Protein AF-A0A2N7R2G0-F1 (afdb_monomer)

Foldseek 3Di:
DPPPVVVVVLPDLVVLVVVLVVLLVVCLVPVQPSLVVLLVSLVCCCPVVVNLVVSLVSLVSNLVRNPDLPDDPVSQLSNLVSCVVVVVLVVSLVSLVVSLVVCSDPDPVVNVVSVVVSVVSVVVVVVVVVVVVD

Sequence (134 aa):
MAASEVYAGVADPARARRMLDFIAASFAADPARRWPAMAQAVLVAKHQLHDLPLALRYARQLRLLATAPQVPHWVREMEAFILEDMDQLDSARLVIGGLIASGQISDPHELAFLARKLDALADEIAVKKATLAH

Structure (mmCIF, N/CA/C/O backbone):
data_AF-A0A2N7R2G0-F1
#
_entry.id   AF-A0A2N7R2G0-F1
#
loop_
_atom_site.group_PDB
_atom_site.id
_atom_site.type_symbol
_atom_site.label_atom_id
_atom_site.label_alt_id
_atom_site.label_comp_id
_atom_site.label_asym_id
_atom_site.label_entity_id
_atom_site.label_seq_id
_atom_site.pdbx_PDB_ins_code
_atom_site.Cartn_x
_atom_site.Cartn_y
_atom_site.Cartn_z
_atom_site.occupancy
_atom_site.B_iso_or_equiv
_atom_site.auth_seq_id
_atom_site.auth_comp_id
_atom_site.auth_asym_id
_atom_site.auth_atom_id
_atom_site.pdbx_PDB_model_num
ATOM 1 N N . MET A 1 1 ? 42.944 15.215 -7.249 1.00 48.34 1 MET A N 1
ATOM 2 C CA . MET A 1 1 ? 41.610 15.624 -6.759 1.00 48.34 1 MET A CA 1
ATOM 3 C C . MET A 1 1 ? 40.637 15.505 -7.923 1.00 48.34 1 MET A C 1
ATOM 5 O O . MET A 1 1 ? 40.868 16.213 -8.886 1.00 48.34 1 MET A O 1
ATOM 9 N N . ALA A 1 2 ? 39.668 14.577 -7.881 1.00 45.84 2 ALA A N 1
ATOM 10 C CA . ALA A 1 2 ? 38.438 14.547 -8.708 1.00 45.84 2 ALA A CA 1
ATOM 11 C C . ALA A 1 2 ? 37.672 13.221 -8.480 1.00 45.84 2 ALA A C 1
ATOM 13 O O . ALA A 1 2 ? 37.460 12.439 -9.397 1.00 45.84 2 ALA A O 1
ATOM 14 N N . ALA A 1 3 ? 37.302 12.922 -7.230 1.00 41.97 3 ALA A N 1
ATOM 15 C CA . ALA A 1 3 ? 36.461 11.764 -6.891 1.00 41.97 3 ALA A CA 1
ATOM 16 C C . ALA A 1 3 ? 35.151 12.201 -6.212 1.00 41.97 3 ALA A C 1
ATOM 18 O O . ALA A 1 3 ? 34.606 11.475 -5.389 1.00 41.97 3 ALA A O 1
ATOM 19 N N . SER A 1 4 ? 34.667 13.410 -6.525 1.00 43.53 4 SER A N 1
ATOM 20 C CA . SER A 1 4 ? 33.431 13.952 -5.943 1.00 43.53 4 SER A CA 1
ATOM 21 C C . SER A 1 4 ? 32.276 14.088 -6.942 1.00 43.53 4 SER A C 1
ATOM 23 O O . SER A 1 4 ? 31.164 14.393 -6.527 1.00 43.53 4 SER A O 1
ATOM 25 N N . GLU A 1 5 ? 32.487 13.832 -8.237 1.00 49.31 5 GLU A N 1
ATOM 26 C CA . GLU A 1 5 ? 31.447 14.054 -9.259 1.00 49.31 5 GLU A CA 1
ATOM 27 C C . GLU A 1 5 ? 30.517 12.848 -9.475 1.00 49.31 5 GLU A C 1
ATOM 29 O O . GLU A 1 5 ? 29.416 13.005 -9.995 1.00 49.31 5 GLU A O 1
ATOM 34 N N . VAL A 1 6 ? 30.872 11.651 -8.991 1.00 49.62 6 VAL A N 1
ATOM 35 C CA . VAL A 1 6 ? 30.005 10.461 -9.131 1.00 49.62 6 VAL A CA 1
ATOM 36 C C . VAL A 1 6 ? 28.826 10.471 -8.141 1.00 49.62 6 VAL A C 1
ATOM 38 O O . VAL A 1 6 ? 27.819 9.811 -8.379 1.00 49.62 6 VAL A O 1
ATOM 41 N N . TYR A 1 7 ? 28.878 11.291 -7.085 1.00 41.19 7 TYR A N 1
ATOM 42 C CA . TYR A 1 7 ? 27.756 11.466 -6.149 1.00 41.19 7 TYR A CA 1
ATOM 43 C C . TYR A 1 7 ? 26.740 12.542 -6.573 1.00 41.19 7 TYR A C 1
ATOM 45 O O . TYR A 1 7 ? 25.663 12.620 -5.987 1.00 41.19 7 TYR A O 1
ATOM 53 N N . ALA A 1 8 ? 27.014 13.317 -7.629 1.00 40.19 8 ALA A N 1
ATOM 54 C CA . ALA A 1 8 ? 26.063 14.301 -8.159 1.00 40.19 8 ALA A CA 1
ATOM 55 C C . ALA A 1 8 ? 24.983 13.678 -9.070 1.00 40.19 8 ALA A C 1
ATOM 57 O O . ALA A 1 8 ? 23.970 14.309 -9.358 1.00 40.19 8 ALA A O 1
ATOM 58 N N . GLY A 1 9 ? 25.146 12.416 -9.490 1.00 46.84 9 GLY A N 1
ATOM 59 C CA . GLY A 1 9 ? 24.154 11.688 -10.296 1.00 46.84 9 GLY A CA 1
ATOM 60 C C . GLY A 1 9 ? 22.920 11.192 -9.524 1.00 46.84 9 GLY A C 1
ATOM 61 O O . GLY A 1 9 ? 22.070 10.527 -10.116 1.00 46.84 9 GLY A O 1
ATOM 62 N N . VAL A 1 10 ? 22.834 11.485 -8.218 1.00 53.09 10 VAL A N 1
ATOM 63 C CA . VAL A 1 10 ? 21.849 10.948 -7.255 1.00 53.09 10 VAL A CA 1
ATOM 64 C C . VAL A 1 10 ? 20.539 11.759 -7.184 1.00 53.09 10 VAL A C 1
ATOM 66 O O . VAL A 1 10 ? 19.623 11.364 -6.475 1.00 53.09 10 VAL A O 1
ATOM 69 N N . ALA A 1 11 ? 20.366 12.836 -7.954 1.00 55.56 11 ALA A N 1
ATOM 70 C CA . ALA A 1 11 ? 19.203 13.723 -7.795 1.00 55.56 11 ALA A CA 1
ATOM 71 C C . ALA A 1 11 ? 18.411 14.014 -9.083 1.00 55.56 11 ALA A C 1
ATOM 73 O O . ALA A 1 11 ? 17.857 15.099 -9.216 1.00 55.56 11 ALA A O 1
ATOM 74 N N . ASP A 1 12 ? 18.331 13.077 -10.038 1.00 69.44 12 ASP A N 1
ATOM 75 C CA . ASP A 1 12 ? 17.341 13.201 -11.120 1.00 69.44 12 ASP A CA 1
ATOM 76 C C . ASP A 1 12 ? 16.083 12.367 -10.800 1.00 69.44 12 ASP A C 1
ATOM 78 O O . ASP A 1 12 ? 16.063 11.151 -11.059 1.00 69.44 12 ASP A O 1
ATOM 82 N N . PRO A 1 13 ? 15.013 12.987 -10.259 1.00 72.25 13 PRO A N 1
ATOM 83 C CA . PRO A 1 13 ? 13.765 12.292 -9.962 1.00 72.25 13 PRO A CA 1
ATOM 84 C C . PRO A 1 13 ? 13.146 11.645 -11.210 1.00 72.25 13 PRO A C 1
ATOM 86 O O . PRO A 1 13 ? 12.481 10.613 -11.097 1.00 72.25 13 PRO A O 1
ATOM 89 N N . ALA A 1 14 ? 13.413 12.160 -12.418 1.00 79.44 14 ALA A N 1
ATOM 90 C CA . ALA A 1 14 ? 12.909 11.569 -13.657 1.00 79.44 14 ALA A CA 1
ATOM 91 C C . ALA A 1 14 ? 13.635 10.265 -14.029 1.00 79.44 14 ALA A C 1
ATOM 93 O O . ALA A 1 14 ? 13.031 9.345 -14.595 1.00 79.44 14 ALA A O 1
ATOM 94 N N . ARG A 1 15 ? 14.933 10.144 -13.723 1.00 80.62 15 ARG A N 1
ATOM 95 C CA . ARG A 1 15 ? 15.682 8.889 -13.915 1.00 80.62 15 ARG A CA 1
ATOM 96 C C . ARG A 1 15 ? 15.266 7.844 -12.884 1.00 80.62 15 ARG A C 1
ATOM 98 O O . ARG A 1 15 ? 15.040 6.693 -13.258 1.00 80.62 15 ARG A O 1
ATOM 105 N N . ALA A 1 16 ? 15.117 8.246 -11.623 1.00 80.69 16 ALA A N 1
ATOM 106 C CA . ALA A 1 16 ? 14.618 7.368 -10.571 1.00 80.69 16 ALA A CA 1
ATOM 107 C C . ALA A 1 16 ? 13.210 6.850 -10.907 1.00 80.69 16 ALA A C 1
ATOM 109 O O . ALA A 1 16 ? 12.984 5.643 -10.872 1.00 80.69 16 ALA A O 1
ATOM 110 N N . ARG A 1 17 ? 12.302 7.719 -11.372 1.00 83.62 17 ARG A N 1
ATOM 111 C CA . ARG A 1 17 ? 10.960 7.317 -11.822 1.00 83.62 17 ARG A CA 1
ATOM 112 C C . ARG A 1 17 ? 10.991 6.273 -12.939 1.00 83.62 17 ARG A C 1
ATOM 114 O O . ARG A 1 17 ? 10.324 5.253 -12.810 1.00 83.62 17 ARG A O 1
ATOM 121 N N . ARG A 1 18 ? 11.823 6.465 -13.971 1.00 85.62 18 ARG A N 1
ATOM 122 C CA . ARG A 1 18 ? 12.002 5.477 -15.054 1.00 85.62 18 ARG A CA 1
ATOM 123 C C . ARG A 1 18 ? 12.494 4.121 -14.546 1.00 85.62 18 ARG A C 1
ATOM 125 O O . ARG A 1 18 ? 12.037 3.090 -15.031 1.00 85.62 18 ARG A O 1
ATOM 132 N N . MET A 1 19 ? 13.403 4.114 -13.571 1.00 85.75 19 MET A N 1
ATOM 133 C CA . MET A 1 19 ? 13.865 2.872 -12.945 1.00 85.75 19 MET A CA 1
ATOM 134 C C . MET A 1 19 ? 12.731 2.181 -12.175 1.00 85.75 19 MET A C 1
ATOM 136 O O . MET A 1 19 ? 12.552 0.971 -12.302 1.00 85.75 19 MET A O 1
ATOM 140 N N . LEU A 1 20 ? 11.927 2.940 -11.424 1.00 86.44 20 LEU A N 1
ATOM 141 C CA . LEU A 1 20 ? 10.766 2.392 -10.717 1.00 86.44 20 LEU A CA 1
ATOM 142 C C . LEU A 1 20 ? 9.706 1.846 -11.683 1.00 86.44 20 LEU A C 1
ATOM 144 O O . LEU A 1 20 ? 9.176 0.766 -11.438 1.00 86.44 20 LEU A O 1
ATOM 148 N N . ASP A 1 21 ? 9.436 2.538 -12.793 1.00 86.25 21 ASP A N 1
ATOM 149 C CA . ASP A 1 21 ? 8.503 2.062 -13.822 1.00 86.25 21 ASP A CA 1
ATOM 150 C C . ASP A 1 21 ? 8.989 0.732 -14.434 1.00 86.25 21 ASP A C 1
ATOM 152 O O . ASP A 1 21 ? 8.191 -0.178 -14.666 1.00 86.25 21 ASP A O 1
ATOM 156 N N . PHE A 1 22 ? 10.304 0.568 -14.631 1.00 87.25 22 PHE A N 1
ATOM 157 C CA . PHE A 1 22 ? 10.885 -0.699 -15.087 1.00 87.25 22 PHE A CA 1
ATOM 158 C C . PHE A 1 22 ? 10.704 -1.830 -14.063 1.00 87.25 22 PHE A C 1
ATOM 160 O O . PHE A 1 22 ? 10.372 -2.959 -14.440 1.00 87.25 22 PHE A O 1
ATOM 167 N N . ILE A 1 23 ? 10.881 -1.536 -12.769 1.00 87.06 23 ILE A N 1
ATOM 168 C CA . ILE A 1 23 ? 10.621 -2.492 -11.682 1.00 87.06 23 ILE A CA 1
ATOM 169 C C . ILE A 1 23 ? 9.137 -2.876 -11.663 1.00 87.06 23 ILE A C 1
ATOM 171 O O . ILE A 1 23 ? 8.824 -4.063 -11.587 1.00 87.06 23 ILE A O 1
ATOM 175 N N . ALA A 1 24 ? 8.229 -1.908 -11.803 1.00 85.81 24 ALA A N 1
ATOM 176 C CA . ALA A 1 24 ? 6.788 -2.147 -11.828 1.00 85.81 24 ALA A CA 1
ATOM 177 C C . ALA A 1 24 ? 6.355 -3.003 -13.032 1.00 85.81 24 ALA A C 1
ATOM 179 O O . ALA A 1 24 ? 5.579 -3.948 -12.878 1.00 85.81 24 ALA A O 1
ATOM 180 N N . ALA A 1 25 ? 6.904 -2.740 -14.222 1.00 86.81 25 ALA A N 1
ATOM 181 C CA . ALA A 1 25 ? 6.669 -3.567 -15.407 1.00 86.81 25 ALA A CA 1
ATOM 182 C C . ALA A 1 25 ? 7.217 -4.993 -15.222 1.00 86.81 25 ALA A C 1
ATOM 184 O O . ALA A 1 25 ? 6.551 -5.978 -15.536 1.00 86.81 25 ALA A O 1
ATOM 185 N N . SER A 1 26 ? 8.415 -5.110 -14.647 1.00 85.81 26 SER A N 1
ATOM 186 C CA . SER A 1 26 ? 9.041 -6.393 -14.327 1.00 85.81 26 SER A CA 1
ATOM 187 C C . SER A 1 26 ? 8.262 -7.181 -13.273 1.00 85.81 26 SER A C 1
ATOM 189 O O . SER A 1 26 ? 8.230 -8.410 -13.334 1.00 85.81 26 SER A O 1
ATOM 191 N N . PHE A 1 27 ? 7.640 -6.501 -12.312 1.00 85.88 27 PHE A N 1
ATOM 192 C CA . PHE A 1 27 ? 6.789 -7.108 -11.292 1.00 85.88 27 PHE A CA 1
ATOM 193 C C . PHE A 1 27 ? 5.550 -7.759 -11.906 1.00 85.88 27 PHE A C 1
ATOM 195 O O . PHE A 1 27 ? 5.225 -8.882 -11.535 1.00 85.88 27 PHE A O 1
ATOM 202 N N . ALA A 1 28 ? 4.917 -7.123 -12.895 1.00 82.06 28 ALA A N 1
ATOM 203 C CA . ALA A 1 28 ? 3.744 -7.685 -13.566 1.00 82.06 28 ALA A CA 1
ATOM 204 C C . ALA A 1 28 ? 4.017 -9.047 -14.237 1.00 82.06 28 ALA A C 1
ATOM 206 O O . ALA A 1 28 ? 3.100 -9.854 -14.366 1.00 82.06 28 ALA A O 1
ATOM 207 N N . ALA A 1 29 ? 5.267 -9.324 -14.625 1.00 85.94 29 ALA A N 1
ATOM 208 C CA . ALA A 1 29 ? 5.660 -10.604 -15.212 1.00 85.94 29 ALA A CA 1
ATOM 209 C C . ALA A 1 29 ? 5.771 -11.751 -14.186 1.00 85.94 29 ALA A C 1
ATOM 211 O O . ALA A 1 29 ? 5.536 -12.902 -14.540 1.00 85.94 29 ALA A O 1
ATOM 212 N N . ASP A 1 30 ? 6.131 -11.459 -12.930 1.00 84.06 30 ASP A N 1
ATOM 213 C CA . ASP A 1 30 ? 6.173 -12.451 -11.841 1.00 84.06 30 ASP A CA 1
ATOM 214 C C . ASP A 1 30 ? 5.844 -11.789 -10.488 1.00 84.06 30 ASP A C 1
ATOM 216 O O . ASP A 1 30 ? 6.745 -11.486 -9.689 1.00 84.06 30 ASP A O 1
ATOM 220 N N . PRO A 1 31 ? 4.548 -11.545 -10.212 1.00 81.62 31 PRO A N 1
ATOM 221 C CA . PRO A 1 31 ? 4.127 -10.826 -9.013 1.00 81.62 31 PRO A CA 1
ATOM 222 C C . PRO A 1 31 ? 4.451 -11.579 -7.719 1.00 81.62 31 PRO A C 1
ATOM 224 O O . PRO A 1 31 ? 4.732 -10.978 -6.683 1.00 81.62 31 PRO A O 1
ATOM 227 N N . ALA A 1 32 ? 4.451 -12.910 -7.783 1.00 79.50 32 ALA A N 1
ATOM 228 C CA . ALA A 1 32 ? 4.630 -13.796 -6.641 1.00 79.50 32 ALA A CA 1
ATOM 229 C C . ALA A 1 32 ? 6.070 -13.802 -6.103 1.00 79.50 32 ALA A C 1
ATOM 231 O O . ALA A 1 32 ? 6.264 -14.017 -4.903 1.00 79.50 32 ALA A O 1
ATOM 232 N N . ARG A 1 33 ? 7.074 -13.573 -6.962 1.00 84.81 33 ARG A N 1
ATOM 233 C CA . ARG A 1 33 ? 8.493 -13.494 -6.561 1.00 84.81 33 ARG A CA 1
ATOM 234 C C . ARG A 1 33 ? 9.021 -12.067 -6.461 1.00 84.81 33 ARG A C 1
ATOM 236 O O . ARG A 1 33 ? 9.940 -11.816 -5.687 1.00 84.81 33 ARG A O 1
ATOM 243 N N . ARG A 1 34 ? 8.468 -11.130 -7.236 1.00 87.19 34 ARG A N 1
ATOM 244 C CA . ARG A 1 34 ? 8.991 -9.753 -7.349 1.00 87.19 34 ARG A CA 1
ATOM 245 C C . ARG A 1 34 ? 8.266 -8.736 -6.466 1.00 87.19 34 ARG A C 1
ATOM 247 O O . ARG A 1 34 ? 8.591 -7.551 -6.526 1.00 87.19 34 ARG A O 1
ATOM 254 N N . TRP A 1 35 ? 7.335 -9.176 -5.616 1.00 87.88 35 TRP A N 1
ATOM 255 C CA . TRP A 1 35 ? 6.652 -8.302 -4.657 1.00 87.88 35 TRP A CA 1
ATOM 256 C C . TRP A 1 35 ? 7.599 -7.485 -3.754 1.00 87.88 35 TRP A C 1
ATOM 258 O O . TRP A 1 35 ? 7.279 -6.315 -3.539 1.00 87.88 35 TRP A O 1
ATOM 268 N N . PRO A 1 36 ? 8.777 -7.973 -3.285 1.00 89.50 36 PRO A N 1
ATOM 269 C CA . PRO A 1 36 ? 9.647 -7.155 -2.434 1.00 89.50 36 PRO A CA 1
ATOM 270 C C . PRO A 1 36 ? 10.234 -5.962 -3.193 1.00 89.50 36 PRO A C 1
ATOM 272 O O . PRO A 1 36 ? 10.337 -4.865 -2.652 1.00 89.50 36 PRO A O 1
ATOM 275 N N . ALA A 1 37 ? 10.576 -6.156 -4.472 1.00 89.31 37 ALA A N 1
ATOM 276 C CA . ALA A 1 37 ? 11.085 -5.087 -5.328 1.00 89.31 37 ALA A CA 1
ATOM 277 C C . ALA A 1 37 ? 10.015 -4.014 -5.577 1.00 89.31 37 ALA A C 1
ATOM 279 O O . ALA A 1 37 ? 10.318 -2.823 -5.578 1.00 89.31 37 ALA A O 1
ATOM 280 N N . MET A 1 38 ? 8.757 -4.431 -5.730 1.00 90.31 38 MET A N 1
ATOM 281 C CA . MET A 1 38 ? 7.630 -3.515 -5.884 1.00 90.31 38 MET A CA 1
ATOM 282 C C . MET A 1 38 ? 7.303 -2.772 -4.578 1.00 90.31 38 MET A C 1
ATOM 284 O O . MET A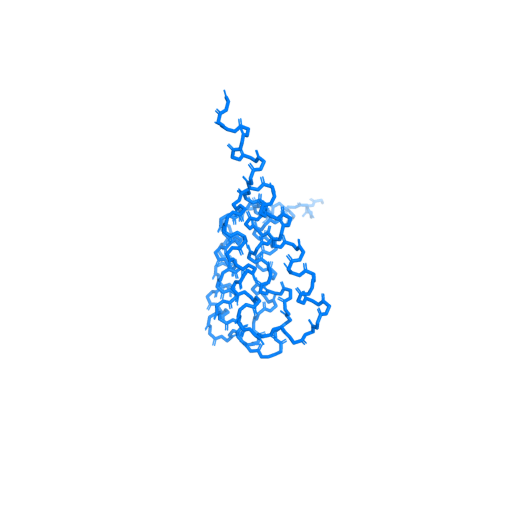 1 38 ? 7.088 -1.564 -4.609 1.00 90.31 38 MET A O 1
ATOM 288 N N . ALA A 1 39 ? 7.347 -3.442 -3.422 1.00 90.44 39 ALA A N 1
ATOM 289 C CA . ALA A 1 39 ? 7.206 -2.789 -2.116 1.00 90.44 39 ALA A CA 1
ATOM 290 C C . ALA A 1 39 ? 8.302 -1.731 -1.894 1.00 90.44 39 ALA A C 1
ATOM 292 O O . ALA A 1 39 ? 8.017 -0.604 -1.489 1.00 90.44 39 ALA A O 1
ATOM 293 N N . GLN A 1 40 ? 9.549 -2.052 -2.254 1.00 87.69 40 GLN A N 1
ATOM 294 C CA . GLN A 1 40 ? 10.647 -1.087 -2.218 1.00 87.69 40 GLN A CA 1
ATOM 295 C C . GLN A 1 40 ? 10.396 0.091 -3.169 1.00 87.69 40 GLN A C 1
ATOM 297 O O . GLN A 1 40 ? 10.644 1.236 -2.799 1.00 87.69 40 GLN A O 1
ATOM 302 N N . ALA A 1 41 ? 9.860 -0.155 -4.368 1.00 90.69 41 ALA A N 1
ATOM 303 C CA . ALA A 1 41 ? 9.514 0.907 -5.310 1.00 90.69 41 ALA A CA 1
ATOM 304 C C . ALA A 1 41 ? 8.451 1.867 -4.752 1.00 90.69 41 ALA A C 1
ATOM 306 O O . ALA A 1 41 ? 8.569 3.079 -4.939 1.00 90.69 41 ALA A O 1
ATOM 307 N N . VAL A 1 42 ? 7.459 1.351 -4.021 1.00 91.69 42 VAL A N 1
ATOM 308 C CA . VAL A 1 42 ? 6.462 2.163 -3.304 1.00 91.69 42 VAL A CA 1
ATOM 309 C C . VAL A 1 42 ? 7.135 3.057 -2.259 1.00 91.69 42 VAL A C 1
ATOM 311 O O . VAL A 1 42 ? 6.889 4.264 -2.232 1.00 91.69 42 VAL A O 1
ATOM 314 N N . LEU A 1 43 ? 8.014 2.491 -1.425 1.00 88.94 43 LEU A N 1
ATOM 315 C CA . LEU A 1 43 ? 8.725 3.242 -0.385 1.00 88.94 43 LEU A CA 1
ATOM 316 C C . LEU A 1 43 ? 9.645 4.313 -0.979 1.00 88.94 43 LEU A C 1
ATOM 318 O O . LEU A 1 43 ? 9.674 5.437 -0.486 1.00 88.94 43 LEU A O 1
ATOM 322 N N . VAL A 1 44 ? 10.358 4.001 -2.063 1.00 89.19 44 VAL A N 1
ATOM 323 C CA . VAL A 1 44 ? 11.206 4.970 -2.774 1.00 89.19 44 VAL A CA 1
ATOM 324 C C . VAL A 1 44 ? 10.358 6.087 -3.386 1.00 89.19 44 VAL A C 1
ATOM 326 O O . VAL A 1 44 ? 10.708 7.258 -3.242 1.00 89.19 44 VAL A O 1
ATOM 329 N N . ALA A 1 45 ? 9.219 5.766 -4.008 1.00 89.38 45 ALA A N 1
ATOM 330 C CA . ALA A 1 45 ? 8.305 6.776 -4.541 1.00 89.38 45 ALA A CA 1
ATOM 331 C C . ALA A 1 45 ? 7.782 7.716 -3.438 1.00 89.38 45 ALA A C 1
ATOM 333 O O . ALA A 1 45 ? 7.768 8.932 -3.620 1.00 89.38 45 ALA A O 1
ATOM 334 N N . LYS A 1 46 ? 7.439 7.164 -2.270 1.00 88.94 46 LYS A N 1
ATOM 335 C CA . LYS A 1 46 ? 6.964 7.919 -1.103 1.00 88.94 46 LYS A CA 1
ATOM 336 C C . LYS A 1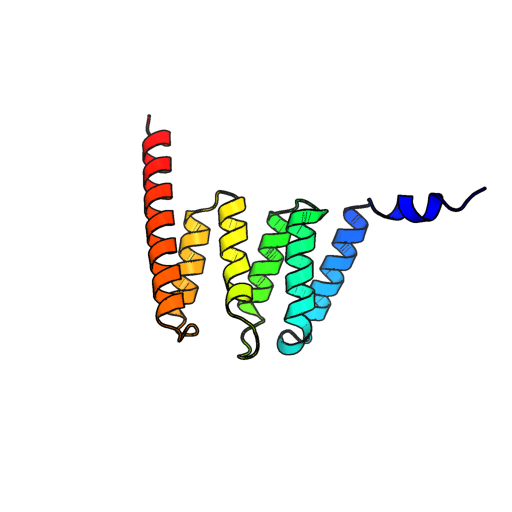 46 ? 8.050 8.784 -0.455 1.00 88.94 46 LYS A C 1
ATOM 338 O O . LYS A 1 46 ? 7.806 9.949 -0.164 1.00 88.94 46 LYS A O 1
ATOM 343 N N . HIS A 1 47 ? 9.226 8.215 -0.193 1.00 87.12 47 HIS A N 1
ATOM 344 C CA . HIS A 1 47 ? 10.251 8.844 0.648 1.00 87.12 47 HIS A CA 1
ATOM 345 C C . HIS A 1 47 ? 11.334 9.589 -0.128 1.00 87.12 47 HIS A C 1
ATOM 347 O O . HIS A 1 47 ? 11.831 10.586 0.377 1.00 87.12 47 HIS A O 1
ATOM 353 N N . GLN A 1 48 ? 11.734 9.105 -1.307 1.00 84.25 48 GLN A N 1
ATOM 354 C CA . GLN A 1 48 ? 12.800 9.738 -2.095 1.00 84.25 48 GLN A CA 1
ATOM 355 C C . GLN A 1 48 ? 12.242 10.665 -3.172 1.00 84.25 48 GLN A C 1
ATOM 357 O O . GLN A 1 48 ? 12.799 11.730 -3.411 1.00 84.25 48 GLN A O 1
ATOM 362 N N . LEU A 1 49 ? 11.151 10.265 -3.833 1.00 84.44 49 LEU A N 1
ATOM 363 C CA . LEU A 1 49 ? 10.519 11.090 -4.868 1.00 84.44 49 LEU A CA 1
ATOM 364 C C . LEU A 1 49 ? 9.439 12.020 -4.317 1.00 84.44 49 LEU A C 1
ATOM 366 O O . LEU A 1 49 ? 9.025 12.928 -5.030 1.00 84.44 49 LEU A O 1
ATOM 370 N N . HIS A 1 50 ? 8.977 11.782 -3.084 1.00 85.94 50 HIS A N 1
ATOM 371 C CA . HIS A 1 50 ? 7.828 12.468 -2.485 1.00 85.94 50 HIS A CA 1
ATOM 372 C C . HIS A 1 50 ? 6.586 12.481 -3.400 1.00 85.94 50 HIS A C 1
ATOM 374 O O . HIS A 1 50 ? 5.736 13.365 -3.313 1.00 85.94 50 HIS A O 1
ATOM 380 N N . ASP A 1 51 ? 6.466 11.481 -4.278 1.00 88.75 51 ASP A N 1
ATOM 381 C CA . ASP A 1 51 ? 5.378 11.337 -5.240 1.00 88.75 51 ASP 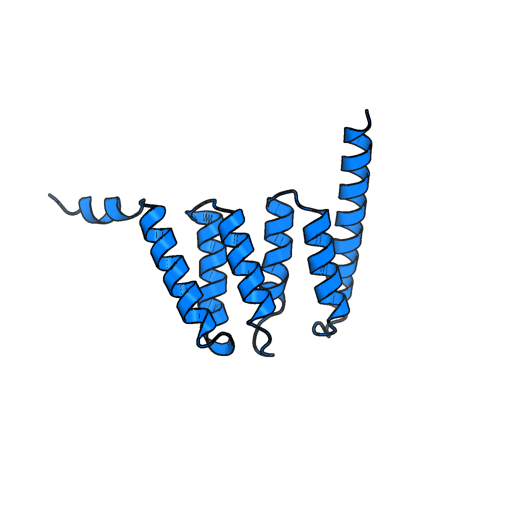A CA 1
ATOM 382 C C . ASP A 1 51 ? 4.368 10.330 -4.682 1.00 88.75 51 ASP A C 1
ATOM 384 O O . ASP A 1 51 ? 4.394 9.132 -4.987 1.00 88.75 51 ASP A O 1
ATOM 388 N N . LEU A 1 52 ? 3.495 10.831 -3.803 1.00 90.19 52 LEU A N 1
ATOM 389 C CA . LEU A 1 52 ? 2.422 10.041 -3.198 1.00 90.19 52 LEU A CA 1
ATOM 390 C C . LEU A 1 52 ? 1.470 9.438 -4.249 1.00 90.19 52 LEU A C 1
ATOM 392 O O . LEU A 1 52 ? 1.168 8.249 -4.129 1.00 90.19 52 LEU A O 1
ATOM 396 N N . PRO A 1 53 ? 1.045 10.156 -5.314 1.00 91.12 53 PRO A N 1
ATOM 397 C CA . PRO A 1 53 ? 0.252 9.552 -6.388 1.00 91.12 53 PRO A CA 1
ATOM 398 C C . PRO A 1 53 ? 0.930 8.348 -7.057 1.00 91.12 53 PRO A C 1
ATOM 400 O O . PRO A 1 53 ? 0.274 7.339 -7.339 1.00 91.12 53 PRO A O 1
ATOM 403 N N . LEU A 1 54 ? 2.242 8.422 -7.303 1.00 90.31 54 LEU A N 1
ATOM 404 C CA . LEU A 1 54 ? 3.004 7.309 -7.867 1.00 90.31 54 LEU A CA 1
ATOM 405 C C . LEU A 1 54 ? 3.109 6.139 -6.884 1.00 90.31 54 LEU A C 1
ATOM 407 O O . LEU A 1 54 ? 2.882 4.991 -7.276 1.00 90.31 54 LEU A O 1
ATOM 411 N N . ALA A 1 55 ? 3.402 6.428 -5.614 1.00 92.94 55 ALA A N 1
ATOM 412 C CA . ALA A 1 55 ? 3.450 5.426 -4.555 1.00 92.94 55 ALA A CA 1
ATOM 413 C C . ALA A 1 55 ? 2.103 4.699 -4.418 1.00 92.94 55 ALA A C 1
ATOM 415 O O . ALA A 1 55 ? 2.070 3.469 -4.358 1.00 92.94 55 ALA A O 1
ATOM 416 N N . LEU A 1 56 ? 0.992 5.441 -4.469 1.00 93.12 56 LEU A N 1
ATOM 417 C CA . LEU A 1 56 ? -0.361 4.895 -4.421 1.00 93.12 56 LEU A CA 1
ATOM 418 C C . LEU A 1 56 ? -0.638 3.965 -5.606 1.00 93.12 56 LEU A C 1
ATOM 420 O O . LEU A 1 56 ? -1.166 2.866 -5.426 1.00 93.12 56 LEU A O 1
ATOM 424 N N . ARG A 1 57 ? -0.253 4.376 -6.822 1.00 92.12 57 ARG A N 1
ATOM 425 C CA . ARG A 1 57 ? -0.411 3.551 -8.030 1.00 92.12 57 ARG A CA 1
ATOM 426 C C . ARG A 1 57 ? 0.308 2.212 -7.876 1.00 92.12 57 ARG A C 1
ATOM 428 O O . ARG A 1 57 ? -0.268 1.169 -8.187 1.00 92.12 57 ARG A O 1
ATOM 435 N N . TYR A 1 58 ? 1.537 2.238 -7.368 1.00 91.25 58 TYR A N 1
ATOM 436 C CA . TYR A 1 58 ? 2.321 1.031 -7.138 1.00 91.25 58 TYR A CA 1
ATOM 437 C C . TYR A 1 58 ? 1.756 0.167 -6.008 1.00 91.25 58 TYR A C 1
ATOM 439 O O . TYR A 1 58 ? 1.632 -1.043 -6.186 1.00 91.25 58 TYR A O 1
ATOM 447 N N . ALA A 1 59 ? 1.336 0.760 -4.891 1.00 92.00 59 ALA A N 1
ATOM 448 C CA . ALA A 1 59 ? 0.738 0.026 -3.777 1.00 92.00 59 ALA A CA 1
ATOM 449 C C . ALA A 1 59 ? -0.569 -0.670 -4.188 1.00 92.00 59 ALA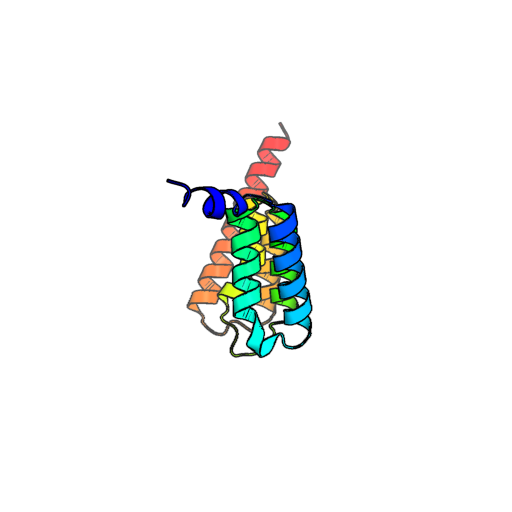 A C 1
ATOM 451 O O . ALA A 1 59 ? -0.800 -1.827 -3.837 1.00 92.00 59 ALA A O 1
ATOM 452 N N . ARG A 1 60 ? -1.385 -0.015 -5.023 1.00 91.31 60 ARG A N 1
ATOM 453 C CA . ARG A 1 60 ? -2.590 -0.623 -5.597 1.00 91.31 60 ARG A CA 1
ATOM 454 C C . ARG A 1 60 ? -2.261 -1.798 -6.515 1.00 91.31 60 ARG A C 1
ATOM 456 O O . ARG A 1 60 ? -2.878 -2.853 -6.398 1.00 91.31 60 ARG A O 1
ATOM 463 N N . GLN A 1 61 ? -1.289 -1.642 -7.418 1.00 89.75 61 GLN A N 1
ATOM 464 C CA . GLN A 1 61 ? -0.836 -2.749 -8.273 1.00 89.75 61 GLN A CA 1
ATOM 465 C C . GLN A 1 61 ? -0.319 -3.922 -7.438 1.00 89.75 61 GLN A C 1
ATOM 467 O O . GLN A 1 61 ? -0.625 -5.075 -7.738 1.00 89.75 61 GLN A O 1
ATOM 472 N N . LEU A 1 62 ? 0.421 -3.620 -6.373 1.00 88.38 62 LEU A N 1
ATOM 473 C CA . LEU A 1 62 ? 0.953 -4.599 -5.443 1.00 88.38 62 LEU A CA 1
ATOM 474 C C . LEU A 1 62 ? -0.175 -5.374 -4.752 1.00 88.38 62 LEU A C 1
ATOM 476 O O . LEU A 1 62 ? -0.179 -6.599 -4.817 1.00 88.38 62 LEU A O 1
ATOM 480 N N . ARG A 1 63 ? -1.189 -4.694 -4.201 1.00 86.75 63 ARG A N 1
ATOM 481 C CA . ARG A 1 63 ? -2.351 -5.347 -3.574 1.00 86.75 63 ARG A CA 1
ATOM 482 C C . ARG A 1 63 ? -3.154 -6.215 -4.549 1.00 86.75 63 ARG A C 1
ATOM 484 O O . ARG A 1 63 ? -3.639 -7.273 -4.156 1.00 86.75 63 ARG A O 1
ATOM 491 N N . LEU A 1 64 ? -3.320 -5.771 -5.796 1.00 86.75 64 LEU A N 1
ATOM 492 C CA . LEU A 1 64 ? -4.122 -6.483 -6.797 1.00 86.75 64 LEU A CA 1
ATOM 493 C C . LEU A 1 64 ? -3.408 -7.709 -7.382 1.00 86.75 64 LEU A C 1
ATOM 495 O O . LEU A 1 64 ? -4.063 -8.709 -7.661 1.00 86.75 64 LEU A O 1
ATOM 499 N N . LEU A 1 65 ? -2.089 -7.635 -7.587 1.00 85.94 65 LEU A N 1
ATOM 500 C CA . LEU A 1 65 ? -1.321 -8.686 -8.267 1.00 85.94 65 LEU A CA 1
ATOM 501 C C . LEU A 1 65 ? -0.600 -9.634 -7.300 1.00 85.94 65 LEU A C 1
ATOM 503 O O . LEU A 1 65 ? -0.420 -10.808 -7.620 1.00 85.94 65 LEU A O 1
ATOM 507 N N . ALA A 1 66 ? -0.196 -9.169 -6.115 1.00 82.44 66 ALA A N 1
ATOM 508 C CA . ALA A 1 66 ? 0.496 -9.986 -5.118 1.00 82.44 66 ALA A CA 1
ATOM 509 C C . ALA A 1 66 ? -0.509 -10.763 -4.248 1.00 82.44 66 ALA A C 1
ATOM 511 O O . ALA A 1 66 ? -0.569 -10.609 -3.029 1.00 82.44 66 ALA A O 1
ATOM 512 N N . THR A 1 67 ? -1.319 -11.610 -4.888 1.00 77.38 67 THR A N 1
ATOM 513 C CA . THR A 1 67 ? -2.346 -12.424 -4.217 1.00 77.38 67 THR A CA 1
ATOM 514 C C . THR A 1 67 ? -1.794 -13.684 -3.558 1.00 77.38 67 THR A C 1
ATOM 516 O O . THR A 1 67 ? -2.514 -14.340 -2.808 1.00 77.38 67 THR A O 1
ATOM 519 N N . ALA A 1 68 ? -0.528 -14.003 -3.812 1.00 78.94 68 ALA A N 1
ATOM 520 C CA . ALA A 1 68 ? 0.096 -15.240 -3.385 1.00 78.94 68 ALA A CA 1
ATOM 521 C C . ALA A 1 68 ? 0.213 -15.336 -1.843 1.00 78.94 68 ALA A C 1
ATOM 523 O O . ALA A 1 68 ? 0.447 -14.320 -1.183 1.00 78.94 68 ALA A O 1
ATOM 524 N N . PRO A 1 69 ? 0.061 -16.536 -1.253 1.00 74.44 69 PRO A N 1
ATOM 525 C CA . PRO A 1 69 ? 0.004 -16.721 0.201 1.00 74.44 69 PRO A CA 1
ATOM 526 C C . PRO A 1 69 ? 1.319 -16.395 0.923 1.00 74.44 69 PRO A C 1
ATOM 528 O O . PRO A 1 69 ? 1.312 -16.134 2.118 1.00 74.44 69 PRO A O 1
ATOM 531 N N . GLN A 1 70 ? 2.449 -16.371 0.213 1.00 78.50 70 GLN A N 1
ATOM 532 C CA . GLN A 1 70 ? 3.746 -15.967 0.765 1.00 78.50 70 GLN A CA 1
ATOM 533 C C . GLN A 1 70 ? 3.905 -14.449 0.943 1.00 78.50 70 GLN A C 1
ATOM 535 O O . GLN A 1 70 ? 4.933 -14.004 1.450 1.00 78.50 70 GLN A O 1
ATOM 540 N N . VAL A 1 71 ? 2.955 -13.649 0.451 1.00 80.56 71 VAL A N 1
ATOM 541 C CA . VAL A 1 71 ? 3.023 -12.187 0.520 1.00 80.56 71 VAL A CA 1
ATOM 542 C C . VAL A 1 71 ? 2.518 -11.751 1.895 1.00 80.56 71 VAL A C 1
ATOM 544 O O . VAL A 1 71 ? 1.354 -12.013 2.205 1.00 80.56 71 VAL A O 1
ATOM 547 N N . PRO A 1 72 ? 3.345 -11.072 2.709 1.00 82.75 72 PRO A N 1
ATOM 548 C CA . PRO A 1 72 ? 2.924 -10.610 4.027 1.00 82.75 72 PRO A CA 1
ATOM 549 C C . PRO A 1 72 ? 1.728 -9.652 3.962 1.00 82.75 72 PRO A C 1
ATOM 551 O O . PRO A 1 72 ? 1.611 -8.860 3.027 1.00 82.75 72 PRO A O 1
ATOM 554 N N . HIS A 1 73 ? 0.879 -9.659 4.988 1.00 79.12 73 HIS A N 1
ATOM 555 C CA . HIS A 1 73 ? -0.328 -8.826 5.038 1.00 79.12 73 HIS A CA 1
ATOM 556 C C . HIS A 1 73 ? -0.035 -7.321 4.962 1.00 79.12 73 HIS A C 1
ATOM 558 O O . HIS A 1 73 ? -0.675 -6.624 4.171 1.00 79.12 73 HIS A O 1
ATOM 564 N N . TRP A 1 74 ? 1.014 -6.848 5.648 1.00 81.69 74 TRP A N 1
ATOM 565 C CA . TRP A 1 74 ? 1.446 -5.441 5.623 1.00 81.69 74 TRP A CA 1
ATOM 566 C C . TRP A 1 74 ? 1.674 -4.897 4.202 1.00 81.69 74 TRP A C 1
ATOM 568 O O . TRP A 1 74 ? 1.488 -3.708 3.953 1.00 81.69 74 TRP A O 1
ATOM 578 N N . VAL A 1 75 ? 2.022 -5.759 3.236 1.00 86.19 75 VAL A N 1
ATOM 579 C CA . VAL A 1 75 ? 2.215 -5.384 1.824 1.00 86.19 75 VAL A CA 1
ATOM 580 C C . VAL A 1 75 ? 0.913 -4.876 1.200 1.00 86.19 75 VAL A C 1
ATOM 582 O O . VAL A 1 75 ? 0.918 -3.948 0.391 1.00 86.19 75 VAL A O 1
ATOM 585 N N . ARG A 1 76 ? -0.217 -5.473 1.584 1.00 82.25 76 ARG A N 1
ATOM 586 C CA . ARG A 1 76 ? -1.554 -5.102 1.103 1.00 82.25 76 ARG A CA 1
ATOM 587 C C . ARG A 1 76 ? -2.101 -3.885 1.847 1.00 82.25 76 ARG A C 1
ATOM 589 O O . ARG A 1 76 ? -2.885 -3.132 1.274 1.00 82.25 76 ARG A O 1
ATOM 596 N N . GLU A 1 77 ? -1.648 -3.670 3.079 1.00 86.56 77 GLU A N 1
ATOM 597 C CA . GLU A 1 77 ? -1.981 -2.498 3.895 1.00 86.56 77 GLU A CA 1
ATOM 598 C C . GLU A 1 77 ? -1.279 -1.216 3.426 1.00 86.56 77 GLU A C 1
ATOM 600 O O . GLU A 1 77 ? -1.773 -0.122 3.694 1.00 86.56 77 GLU A O 1
ATOM 605 N N . MET A 1 78 ? -0.172 -1.320 2.676 1.00 89.50 78 MET A N 1
ATOM 606 C CA . MET A 1 78 ? 0.574 -0.157 2.165 1.00 89.50 78 MET A CA 1
ATOM 607 C C . MET A 1 78 ? -0.308 0.851 1.417 1.00 89.50 78 MET A C 1
ATOM 609 O O . MET A 1 78 ? -0.085 2.054 1.537 1.00 89.50 78 MET A O 1
ATOM 613 N N . GLU A 1 79 ? -1.310 0.386 0.656 1.00 92.06 79 GLU A N 1
ATOM 614 C CA . GLU A 1 79 ? -2.233 1.286 -0.053 1.00 92.06 79 GLU A CA 1
ATOM 615 C C . GLU A 1 79 ? -3.022 2.159 0.936 1.00 92.06 79 GLU A C 1
ATOM 617 O O . GLU A 1 79 ? -3.152 3.357 0.704 1.00 92.06 79 GLU A O 1
ATOM 622 N N . ALA A 1 80 ? -3.485 1.595 2.057 1.00 90.69 80 ALA A N 1
ATOM 623 C CA . ALA A 1 80 ? -4.232 2.342 3.067 1.00 90.69 80 ALA A CA 1
ATOM 624 C C . ALA A 1 80 ? -3.362 3.407 3.750 1.00 90.69 80 ALA A C 1
ATOM 626 O O . ALA A 1 80 ? -3.788 4.552 3.860 1.00 90.69 80 ALA A O 1
ATOM 627 N N . PHE A 1 81 ? -2.121 3.070 4.119 1.00 89.56 81 PHE A N 1
ATOM 628 C CA . PHE A 1 81 ? -1.199 4.035 4.731 1.00 89.56 81 PHE A CA 1
ATOM 629 C C . PHE A 1 81 ? -0.869 5.213 3.806 1.00 89.56 81 PHE A C 1
ATOM 631 O O . PHE A 1 81 ? -0.784 6.350 4.256 1.00 89.56 81 PHE A O 1
ATOM 638 N N . ILE A 1 82 ? -0.709 4.970 2.503 1.00 92.19 82 ILE A N 1
ATOM 639 C CA . ILE A 1 82 ? -0.447 6.056 1.546 1.00 92.19 82 ILE A CA 1
ATOM 640 C C . ILE A 1 82 ? -1.690 6.930 1.361 1.00 92.19 82 ILE A C 1
ATOM 642 O O . ILE A 1 82 ? -1.559 8.140 1.221 1.00 92.19 82 ILE A O 1
ATOM 646 N N . LEU A 1 83 ? -2.889 6.342 1.366 1.00 92.94 83 LEU A N 1
ATOM 647 C CA . LEU A 1 83 ? -4.139 7.103 1.301 1.00 92.94 83 LEU A CA 1
ATOM 648 C C . LEU A 1 83 ? -4.333 7.986 2.537 1.00 92.94 83 LEU A C 1
ATOM 650 O O . LEU A 1 83 ? -4.758 9.128 2.386 1.00 92.94 83 LEU A O 1
ATOM 654 N N . GLU A 1 84 ? -3.979 7.490 3.722 1.00 91.12 84 GLU A N 1
ATOM 655 C CA . GLU A 1 84 ? -3.946 8.279 4.962 1.00 91.12 84 GLU A CA 1
ATOM 656 C C . GLU A 1 84 ? -2.973 9.459 4.846 1.00 91.12 84 GLU A C 1
ATOM 658 O O . GLU A 1 84 ? -3.373 10.599 5.068 1.00 91.12 84 GLU A O 1
ATOM 663 N N . ASP A 1 85 ? -1.744 9.223 4.375 1.00 90.56 85 ASP A N 1
ATOM 664 C CA . ASP A 1 85 ? -0.752 10.286 4.142 1.00 90.56 85 ASP A CA 1
ATOM 665 C C . ASP A 1 85 ? -1.200 11.321 3.088 1.00 90.56 85 ASP A C 1
ATOM 667 O O . ASP A 1 85 ? -0.702 12.447 3.063 1.00 90.56 85 ASP A O 1
ATOM 671 N N . MET A 1 86 ? -2.124 10.947 2.199 1.00 92.25 86 MET A N 1
ATOM 672 C CA . MET A 1 86 ? -2.726 11.826 1.191 1.00 92.25 86 MET A CA 1
ATOM 673 C C . MET A 1 86 ? -4.010 12.526 1.673 1.00 92.25 86 MET A C 1
ATOM 675 O O . MET A 1 86 ? -4.679 13.159 0.855 1.00 92.25 86 MET A O 1
ATOM 679 N N . ASP A 1 87 ? -4.382 12.390 2.950 1.00 90.88 87 ASP A N 1
ATOM 680 C CA . ASP A 1 87 ? -5.654 12.860 3.528 1.00 90.88 87 ASP A CA 1
ATOM 681 C C . ASP A 1 87 ? -6.908 12.262 2.848 1.00 90.88 87 ASP A C 1
ATOM 683 O O . ASP A 1 87 ? -8.022 12.777 2.950 1.00 90.88 87 ASP A O 1
ATOM 687 N N . GLN A 1 88 ? -6.755 11.136 2.143 1.00 92.94 88 GLN A N 1
ATOM 688 C CA . GLN A 1 88 ? -7.839 10.418 1.466 1.00 92.94 88 GLN A CA 1
ATOM 689 C C . GLN A 1 88 ? -8.449 9.357 2.387 1.00 92.94 88 GLN A C 1
ATOM 691 O O . GLN A 1 88 ? -8.493 8.166 2.061 1.00 92.94 88 GLN A O 1
ATOM 696 N N . LEU A 1 89 ? -8.936 9.798 3.546 1.00 92.38 89 LEU A N 1
ATOM 697 C CA . LEU A 1 89 ? -9.399 8.921 4.625 1.00 92.38 89 LEU A CA 1
ATOM 698 C C . LEU A 1 89 ? -10.559 8.002 4.205 1.00 92.38 89 LEU A C 1
ATOM 700 O O . LEU A 1 89 ? -10.559 6.816 4.534 1.00 92.38 89 LEU A O 1
ATOM 704 N N . ASP A 1 90 ? -11.519 8.505 3.418 1.00 91.31 90 ASP A N 1
ATOM 705 C CA . ASP A 1 90 ? -12.623 7.689 2.888 1.00 91.31 90 ASP A CA 1
ATOM 706 C C . ASP A 1 90 ? -12.101 6.524 2.023 1.00 91.31 90 ASP A C 1
ATOM 708 O O . ASP A 1 90 ? -12.570 5.389 2.146 1.00 91.31 90 ASP A O 1
ATOM 712 N N . SER A 1 91 ? -11.089 6.781 1.188 1.00 92.56 91 SER A N 1
ATOM 713 C CA . SER A 1 91 ? -10.439 5.758 0.364 1.00 92.56 91 SER A CA 1
ATOM 714 C C . SER A 1 91 ? -9.652 4.765 1.222 1.00 92.56 91 SE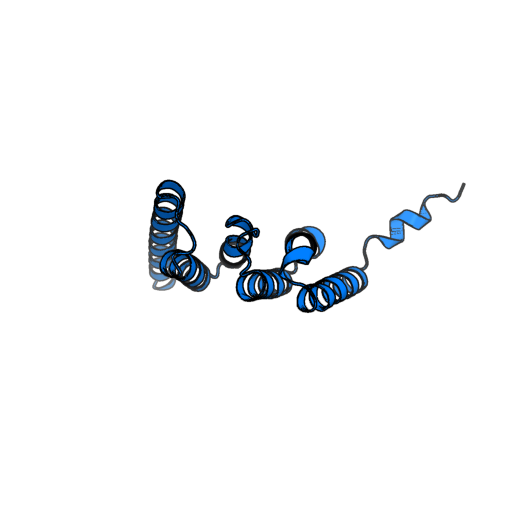R A C 1
ATOM 716 O O . SER A 1 91 ? -9.734 3.559 0.982 1.00 92.56 91 SER A O 1
ATOM 718 N N . ALA A 1 92 ? -8.911 5.243 2.229 1.00 92.50 92 ALA A N 1
ATOM 719 C CA . ALA A 1 92 ? -8.167 4.381 3.150 1.00 92.50 92 ALA A CA 1
ATOM 720 C C . ALA A 1 92 ? -9.108 3.409 3.878 1.00 92.50 92 ALA A C 1
ATOM 722 O O . ALA A 1 92 ? -8.859 2.200 3.919 1.00 92.50 92 ALA A O 1
ATOM 723 N N . ARG A 1 93 ? -10.254 3.919 4.347 1.00 92.38 93 ARG A N 1
ATOM 724 C CA . ARG A 1 93 ? -11.310 3.129 4.988 1.00 92.38 93 ARG A CA 1
ATOM 725 C C . ARG A 1 93 ? -11.857 2.037 4.067 1.00 92.38 93 ARG A C 1
ATOM 727 O O . ARG A 1 93 ? -12.040 0.904 4.510 1.00 92.38 93 ARG A O 1
ATOM 734 N N . LEU A 1 94 ? -12.089 2.349 2.789 1.00 91.62 94 LEU A N 1
ATOM 735 C CA . LEU A 1 94 ? -12.542 1.363 1.798 1.00 91.62 94 LEU A CA 1
ATOM 736 C C . LEU A 1 94 ? -11.512 0.249 1.579 1.00 91.62 94 LEU A C 1
ATOM 738 O O . LEU A 1 94 ? -11.890 -0.919 1.481 1.00 91.62 94 LEU A O 1
ATOM 742 N N . VAL A 1 95 ? -10.222 0.590 1.524 1.00 90.44 95 VAL A N 1
ATOM 743 C CA . VAL A 1 95 ? -9.150 -0.405 1.374 1.00 90.44 95 VAL A CA 1
ATOM 744 C C . VAL A 1 95 ? -9.100 -1.329 2.589 1.00 90.44 95 VAL A C 1
ATOM 746 O O . VAL A 1 95 ? -9.128 -2.545 2.410 1.00 90.44 95 VAL A O 1
ATOM 749 N N . ILE A 1 96 ? -9.092 -0.781 3.809 1.00 89.44 96 ILE A N 1
ATOM 750 C CA . ILE A 1 96 ? -9.068 -1.575 5.051 1.00 89.44 96 ILE A CA 1
ATOM 751 C C . ILE A 1 96 ? -10.307 -2.472 5.153 1.00 89.44 96 ILE A C 1
ATOM 753 O O . ILE A 1 96 ? -10.178 -3.672 5.394 1.00 89.44 96 ILE A O 1
ATOM 757 N N . GLY A 1 97 ? -11.499 -1.929 4.889 1.00 89.12 97 GLY A N 1
ATOM 758 C CA . GLY A 1 97 ? -12.735 -2.714 4.874 1.00 89.12 97 GLY A CA 1
ATOM 759 C C . GLY A 1 97 ? -12.698 -3.850 3.846 1.00 89.12 97 GLY A C 1
ATOM 760 O O . GLY A 1 97 ? -13.109 -4.970 4.145 1.00 89.12 97 GLY A O 1
ATOM 761 N N . GLY A 1 98 ? -12.129 -3.601 2.662 1.00 88.38 98 GLY A N 1
ATOM 762 C CA . GLY A 1 98 ? -11.912 -4.627 1.643 1.00 88.38 98 GLY A CA 1
ATOM 763 C C . GLY A 1 98 ? -10.923 -5.717 2.071 1.00 88.38 98 GLY A C 1
ATOM 764 O O . GLY A 1 98 ? -11.138 -6.886 1.752 1.00 88.38 98 GLY A O 1
ATOM 765 N N . LEU A 1 99 ? -9.868 -5.368 2.816 1.00 85.38 99 LEU A N 1
ATOM 766 C CA . LEU A 1 99 ? -8.913 -6.341 3.361 1.00 85.38 99 LEU A CA 1
ATOM 767 C C . LEU A 1 99 ? -9.574 -7.249 4.403 1.00 85.38 99 LEU A C 1
ATOM 769 O O . LEU A 1 99 ? -9.436 -8.468 4.298 1.00 85.38 99 LEU A O 1
ATOM 773 N N . ILE A 1 100 ? -10.358 -6.683 5.325 1.00 86.56 100 ILE A N 1
ATOM 774 C CA . ILE A 1 100 ? -11.131 -7.451 6.316 1.00 86.56 100 ILE A CA 1
ATOM 775 C C . ILE A 1 100 ? -12.132 -8.378 5.606 1.00 86.56 100 ILE A C 1
ATOM 777 O O . ILE A 1 100 ? -12.172 -9.577 5.876 1.00 86.56 100 ILE A O 1
ATOM 781 N N . ALA A 1 101 ? -12.895 -7.849 4.643 1.00 85.31 101 ALA A N 1
ATOM 782 C CA . ALA A 1 101 ? -13.900 -8.615 3.904 1.00 85.31 101 ALA A CA 1
ATOM 783 C C . ALA A 1 101 ? -13.302 -9.715 3.012 1.00 85.31 101 ALA A C 1
ATOM 785 O O . ALA A 1 101 ? -13.977 -10.700 2.718 1.00 85.31 101 ALA A O 1
ATOM 786 N N . SER A 1 102 ? -12.042 -9.574 2.584 1.00 79.94 102 SER A N 1
ATOM 787 C CA . SER A 1 102 ? -11.372 -10.576 1.749 1.00 79.94 102 SER A CA 1
ATOM 788 C C . SER A 1 102 ? -11.152 -11.917 2.456 1.00 79.94 102 SER A C 1
ATOM 790 O O . SER A 1 102 ? -10.869 -12.908 1.783 1.00 79.94 102 SER A O 1
ATOM 792 N N . GLY A 1 103 ? -11.232 -11.953 3.794 1.00 75.81 103 GLY A N 1
ATOM 793 C CA . GLY A 1 103 ? -11.003 -13.159 4.595 1.00 75.81 103 GLY A CA 1
ATOM 794 C C . GLY A 1 103 ? -9.573 -13.703 4.519 1.00 75.81 103 GLY A C 1
ATOM 795 O O . GLY A 1 103 ? -9.301 -14.791 5.014 1.00 75.81 103 GLY A O 1
ATOM 796 N N . GLN A 1 104 ? -8.648 -12.968 3.892 1.00 72.12 104 GLN A N 1
ATOM 797 C CA . GLN A 1 104 ? -7.246 -13.373 3.765 1.00 72.12 104 GLN A CA 1
ATOM 798 C C . GLN A 1 104 ? -6.483 -13.220 5.081 1.00 72.12 104 GLN A C 1
ATOM 800 O O . GLN A 1 104 ? -5.443 -13.846 5.255 1.00 72.12 104 GLN A O 1
ATOM 805 N N . ILE A 1 105 ? -6.999 -12.402 5.996 1.00 76.69 105 ILE A N 1
ATOM 806 C CA . ILE A 1 105 ? -6.440 -12.198 7.328 1.00 76.69 105 ILE A CA 1
ATOM 807 C C . ILE A 1 105 ? -7.131 -13.181 8.263 1.00 76.69 105 ILE A C 1
ATOM 809 O O . ILE A 1 105 ? -8.330 -13.076 8.517 1.00 76.69 105 ILE A O 1
ATOM 813 N N . SER A 1 106 ? -6.369 -14.167 8.725 1.00 73.19 106 SER A N 1
ATOM 814 C CA . SER A 1 106 ? -6.868 -15.219 9.618 1.00 73.19 106 SER A CA 1
A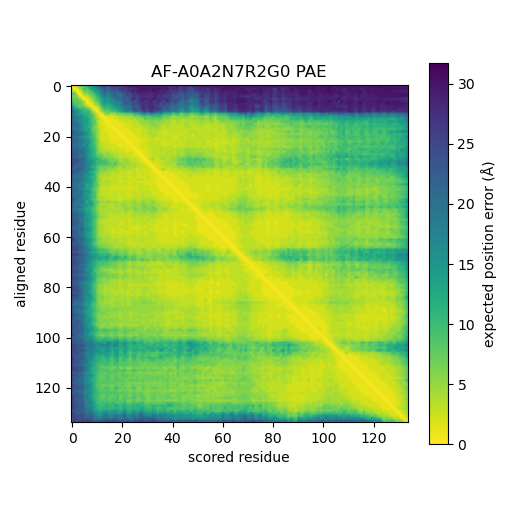TOM 815 C C . SER A 1 106 ? -6.525 -14.968 11.088 1.00 73.19 106 SER A C 1
ATOM 817 O O . SER A 1 106 ? -7.091 -15.634 11.950 1.00 73.19 106 SER A O 1
ATOM 819 N N . ASP A 1 107 ? -5.616 -14.031 11.386 1.00 81.50 107 ASP A N 1
ATOM 820 C CA . ASP A 1 107 ? -5.229 -13.698 12.759 1.00 81.50 107 ASP A CA 1
ATOM 821 C C . ASP A 1 107 ? -6.299 -12.804 13.426 1.00 81.50 107 ASP A C 1
ATOM 823 O O . ASP A 1 107 ? -6.545 -11.681 12.966 1.00 81.50 107 ASP A O 1
ATOM 827 N N . PRO A 1 108 ? -6.934 -13.254 14.528 1.00 83.38 108 PRO A N 1
ATOM 828 C CA . PRO A 1 108 ? -7.910 -12.454 15.264 1.00 83.38 108 PRO A CA 1
ATOM 829 C C . PRO A 1 108 ? -7.361 -11.118 15.784 1.00 83.38 108 PRO A C 1
ATOM 831 O O . PRO A 1 108 ? -8.109 -10.139 15.859 1.00 83.38 108 PRO A O 1
ATOM 834 N N . HIS A 1 109 ? -6.076 -11.049 16.145 1.00 84.19 109 HIS A N 1
ATOM 835 C CA . HIS A 1 109 ? -5.458 -9.813 16.628 1.00 84.19 109 HIS A CA 1
ATOM 836 C C . HIS A 1 109 ? -5.310 -8.781 15.511 1.00 84.19 109 HIS A C 1
ATOM 838 O O . HIS A 1 109 ? -5.557 -7.594 15.736 1.00 84.19 109 HIS A O 1
ATOM 844 N N . GLU A 1 110 ? -4.947 -9.232 14.313 1.00 83.75 110 GLU A N 1
ATOM 845 C CA . GLU A 1 110 ? -4.813 -8.385 13.128 1.00 83.75 110 GLU A CA 1
ATOM 846 C C . GLU A 1 110 ? -6.184 -7.867 12.673 1.00 83.75 110 GLU A C 1
ATOM 848 O O . GLU A 1 110 ? -6.352 -6.668 12.448 1.00 83.75 110 GLU A O 1
ATOM 853 N N . LEU A 1 111 ? -7.211 -8.725 12.678 1.00 85.25 111 LEU A N 1
ATOM 854 C CA . LEU A 1 111 ? -8.594 -8.305 12.426 1.00 85.25 111 LEU A CA 1
ATOM 855 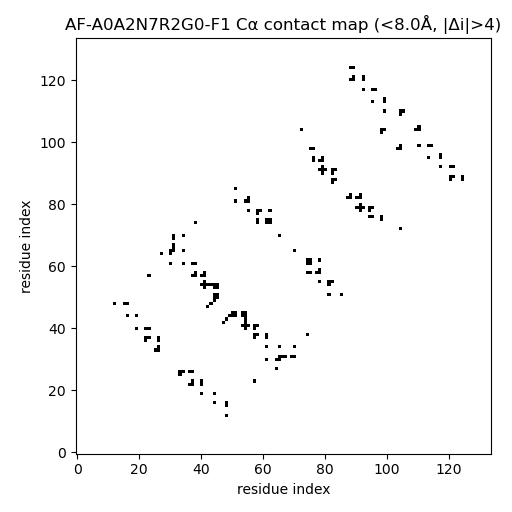C C . LEU A 1 111 ? -9.071 -7.254 13.437 1.00 85.25 111 LEU A C 1
ATOM 857 O O . LEU A 1 111 ? -9.636 -6.234 13.044 1.00 85.25 111 LEU A O 1
ATOM 861 N N . ALA A 1 112 ? -8.814 -7.460 14.732 1.00 87.31 112 ALA A N 1
ATOM 862 C CA . ALA A 1 112 ? -9.174 -6.494 15.770 1.00 87.31 112 ALA A CA 1
ATOM 863 C C . ALA A 1 112 ? -8.378 -5.180 15.658 1.00 87.31 112 ALA A C 1
ATOM 865 O O . ALA A 1 112 ? -8.875 -4.113 16.027 1.00 87.31 112 ALA A O 1
ATOM 866 N N . PHE A 1 113 ? -7.136 -5.226 15.174 1.00 87.88 113 PHE A N 1
ATOM 867 C CA . PHE A 1 113 ? -6.350 -4.028 14.882 1.00 87.88 113 PHE A CA 1
ATOM 868 C C . PHE A 1 113 ? -6.950 -3.239 13.714 1.00 87.88 113 PHE A C 1
ATOM 870 O O . PHE A 1 113 ? -7.199 -2.042 13.857 1.00 87.88 113 PHE A O 1
ATOM 877 N N . LEU A 1 114 ? -7.257 -3.904 12.600 1.00 86.88 114 LEU A N 1
ATOM 878 C CA . LEU A 1 114 ? -7.843 -3.262 11.425 1.00 86.88 114 LEU A CA 1
ATOM 879 C C . LEU A 1 114 ? -9.257 -2.738 11.677 1.00 86.88 114 LEU A C 1
ATOM 881 O O . LEU A 1 114 ? -9.587 -1.659 11.193 1.00 86.88 114 LEU A O 1
ATOM 885 N N . ALA A 1 115 ? -10.067 -3.446 12.469 1.00 88.00 115 ALA A N 1
ATOM 886 C CA . ALA A 1 115 ? -11.382 -2.969 12.893 1.00 88.00 115 ALA A CA 1
ATOM 887 C C . ALA A 1 115 ? -11.268 -1.662 13.694 1.00 88.00 115 ALA A C 1
ATOM 889 O O . ALA A 1 115 ? -11.890 -0.667 13.333 1.00 88.00 115 ALA A O 1
ATOM 890 N N . ARG A 1 116 ? -10.379 -1.614 14.699 1.00 90.25 116 ARG A N 1
ATOM 891 C CA . ARG A 1 116 ? -10.113 -0.379 15.459 1.00 90.25 116 ARG A CA 1
ATOM 892 C C . ARG A 1 116 ? -9.598 0.753 14.571 1.00 90.25 116 ARG A C 1
ATOM 894 O O . ARG A 1 116 ? -9.959 1.906 14.781 1.00 90.25 116 ARG A O 1
ATOM 901 N N . LYS A 1 117 ? -8.759 0.437 13.580 1.00 88.81 117 LYS A N 1
ATOM 902 C CA . LYS A 1 117 ? -8.270 1.426 12.610 1.00 88.81 117 LYS A CA 1
ATOM 903 C C . LYS A 1 117 ? -9.409 1.978 11.747 1.00 88.81 117 LYS A C 1
ATOM 905 O O . LYS A 1 117 ? -9.445 3.173 11.476 1.00 88.81 117 LYS A O 1
ATOM 910 N N . LEU A 1 118 ? -10.347 1.122 11.343 1.00 89.88 118 LEU A N 1
ATOM 911 C CA . LEU A 1 118 ? -11.524 1.503 10.563 1.00 89.88 118 LEU A CA 1
ATOM 912 C C . LEU A 1 118 ? -12.445 2.445 11.350 1.00 89.88 118 LEU A C 1
ATOM 914 O O . LEU A 1 118 ? -12.904 3.438 10.782 1.00 89.88 118 LEU A O 1
ATOM 918 N N . ASP A 1 119 ? -12.655 2.171 12.639 1.00 91.88 119 ASP A N 1
ATOM 919 C CA . ASP A 1 119 ? -13.418 3.046 13.538 1.00 91.88 119 ASP A CA 1
ATOM 920 C C . ASP A 1 119 ? -12.728 4.409 13.703 1.00 91.88 119 ASP A C 1
ATOM 922 O O . ASP A 1 119 ? -13.357 5.446 13.499 1.00 91.88 119 ASP A O 1
ATOM 926 N N . ALA A 1 120 ? -11.413 4.423 13.952 1.00 91.25 120 ALA A N 1
ATOM 927 C CA . ALA A 1 120 ? -10.643 5.663 14.083 1.00 91.25 120 ALA A CA 1
ATOM 928 C C . ALA A 1 120 ? -10.719 6.547 12.824 1.00 91.25 120 ALA A C 1
ATOM 930 O O . ALA A 1 120 ? -10.910 7.759 12.924 1.00 91.25 120 ALA A O 1
ATOM 931 N N . LEU A 1 121 ? -10.632 5.945 11.631 1.00 91.50 121 LEU A N 1
ATOM 932 C CA . LEU A 1 121 ? -10.805 6.670 10.369 1.00 91.50 121 LEU A CA 1
ATOM 933 C C . LEU A 1 121 ? -12.225 7.225 10.218 1.00 91.50 121 LEU A C 1
ATOM 935 O O . LEU A 1 121 ? -12.399 8.324 9.695 1.00 91.50 121 L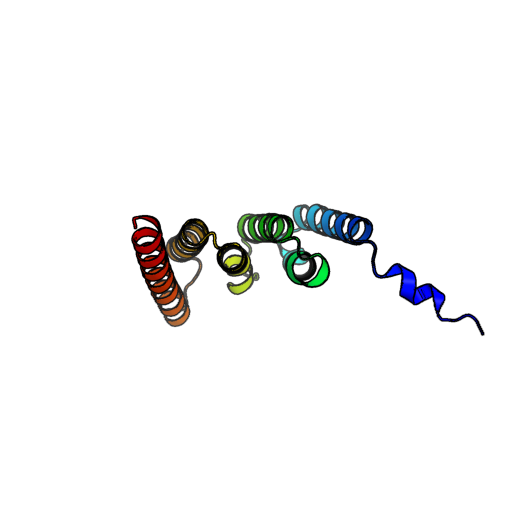EU A O 1
ATOM 939 N N . ALA A 1 122 ? -13.249 6.484 10.648 1.00 91.38 122 ALA A N 1
ATOM 940 C CA . ALA A 1 122 ? -14.632 6.947 10.582 1.00 91.38 122 ALA A CA 1
ATOM 941 C C . ALA A 1 122 ? -14.866 8.176 11.475 1.00 91.38 122 ALA A C 1
ATOM 943 O O . ALA A 1 122 ? -15.497 9.136 11.021 1.00 91.38 122 ALA A O 1
ATOM 944 N N . ASP A 1 123 ? -14.311 8.167 12.687 1.00 93.19 123 ASP A N 1
ATOM 945 C CA . ASP A 1 123 ? -14.363 9.302 13.609 1.00 93.19 123 ASP A CA 1
ATOM 946 C C . ASP A 1 123 ? -13.640 10.524 13.028 1.00 93.19 123 ASP A C 1
ATOM 948 O O . ASP A 1 123 ? -14.200 11.622 12.999 1.00 93.19 123 ASP A O 1
ATOM 952 N N . GLU A 1 124 ? -12.433 10.345 12.483 1.00 91.75 124 GLU A N 1
ATOM 953 C CA . GLU A 1 124 ? -11.670 11.440 11.874 1.00 91.75 124 GLU A CA 1
ATOM 954 C C . GLU A 1 124 ? -12.400 12.058 10.668 1.00 91.75 124 GLU A C 1
ATOM 956 O O . GLU A 1 124 ? -12.491 13.285 10.545 1.00 91.75 124 GLU A O 1
ATOM 961 N N . ILE A 1 125 ? -12.996 11.223 9.809 1.00 91.25 125 ILE A N 1
ATOM 962 C CA . ILE A 1 125 ? -13.830 11.674 8.686 1.00 91.25 125 ILE A CA 1
ATOM 963 C C . ILE A 1 125 ? -15.034 12.478 9.193 1.00 91.25 125 ILE A C 1
ATOM 965 O O . ILE A 1 125 ? -15.372 13.512 8.606 1.00 91.25 125 ILE A O 1
ATOM 969 N N . ALA A 1 126 ? -15.698 12.022 10.260 1.00 91.31 126 ALA A N 1
ATOM 970 C CA . ALA A 1 126 ? -16.851 12.712 10.837 1.00 91.31 126 ALA A CA 1
ATOM 971 C C . ALA A 1 126 ? -16.462 14.084 11.407 1.00 91.31 126 ALA A C 1
ATOM 973 O O . ALA A 1 126 ? -17.142 15.076 11.129 1.00 91.31 126 ALA A O 1
ATOM 974 N N . VAL A 1 127 ? -15.338 14.158 12.127 1.00 91.62 127 VAL A N 1
ATOM 975 C CA . VAL A 1 127 ? -14.792 15.413 12.663 1.00 91.62 127 VAL A CA 1
ATOM 976 C C . VAL A 1 127 ? -14.459 16.386 11.531 1.00 91.62 127 VAL A C 1
ATOM 978 O O . VAL A 1 127 ? -14.962 17.509 11.539 1.00 91.62 127 VAL A O 1
ATOM 981 N N . LYS A 1 128 ? -13.699 15.958 10.511 1.00 88.19 128 LYS A N 1
ATOM 982 C CA . LYS A 1 128 ? -13.350 16.814 9.359 1.00 88.19 128 LYS A CA 1
ATOM 983 C C . LYS A 1 128 ? -14.588 17.337 8.627 1.00 88.19 128 LYS A C 1
ATOM 985 O O . LYS A 1 128 ? -14.634 18.513 8.266 1.00 88.19 128 LYS A O 1
ATOM 990 N N . LYS A 1 129 ? -15.615 16.498 8.441 1.00 86.38 129 LYS A N 1
ATOM 991 C CA . LYS A 1 129 ? -16.889 16.918 7.829 1.00 86.38 129 LYS A CA 1
ATOM 992 C C . LYS A 1 129 ? -17.623 17.963 8.669 1.00 86.38 129 LYS A C 1
ATOM 994 O O . LYS A 1 129 ? -18.163 18.905 8.099 1.00 86.38 129 LYS A O 1
ATOM 999 N N . ALA A 1 130 ? -17.623 17.827 9.994 1.00 87.06 130 ALA A N 1
ATOM 1000 C CA . ALA A 1 130 ? -18.238 18.807 10.888 1.00 87.06 130 ALA A CA 1
ATOM 1001 C C . ALA A 1 130 ? -17.498 20.158 10.876 1.00 87.06 130 ALA A C 1
ATOM 1003 O O . ALA A 1 130 ? -18.147 21.204 10.895 1.00 87.06 130 ALA A O 1
ATOM 1004 N N . THR A 1 131 ? -16.162 20.14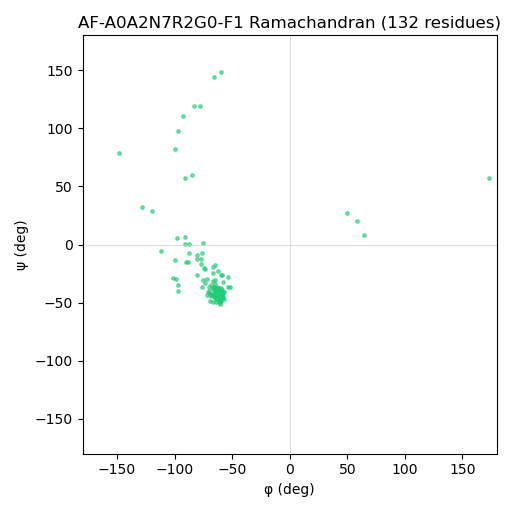6 10.794 1.00 85.62 131 THR A N 1
ATOM 1005 C CA . THR A 1 131 ? -15.342 21.368 10.709 1.00 85.62 131 THR A CA 1
ATOM 1006 C C . THR A 1 131 ? -15.526 22.117 9.388 1.00 85.62 131 THR A C 1
ATOM 1008 O O . THR A 1 131 ? -15.513 23.339 9.389 1.00 85.62 131 THR A O 1
ATOM 1011 N N . LEU A 1 132 ? -15.727 21.412 8.270 1.00 79.31 132 LEU A N 1
ATOM 1012 C CA . LEU A 1 132 ? -15.951 22.022 6.948 1.00 79.31 132 LEU A CA 1
ATOM 1013 C C . LEU A 1 132 ? -17.370 22.586 6.749 1.00 79.31 132 LEU A C 1
ATOM 1015 O O . LEU A 1 132 ? -17.618 23.273 5.762 1.00 79.31 132 LEU A O 1
ATOM 1019 N N . ALA A 1 133 ? -18.309 22.257 7.640 1.00 71.88 133 ALA A N 1
ATOM 1020 C CA . ALA A 1 133 ? -19.699 22.707 7.575 1.00 71.88 133 ALA A CA 1
ATOM 1021 C C . ALA A 1 133 ? -19.964 24.028 8.332 1.00 71.88 133 ALA A C 1
ATOM 1023 O O . ALA A 1 133 ? -21.109 24.481 8.355 1.00 71.88 133 ALA A O 1
ATOM 1024 N N . HIS A 1 134 ? -18.936 24.618 8.952 1.00 51.62 134 HIS A N 1
ATOM 1025 C CA . HIS A 1 134 ? -18.950 25.940 9.593 1.00 51.62 134 HIS A CA 1
ATOM 1026 C C . HIS A 1 134 ? -18.094 26.926 8.796 1.00 51.62 134 HIS A C 1
ATOM 1028 O O . HIS A 1 134 ? -18.462 28.121 8.785 1.00 51.62 134 HIS A O 1
#

pLDDT: mean 83.05, std 12.37, range [40.19, 93.19]

Solvent-accessible surface area (backbone atoms only — not comparable to full-atom values): 7553 Å² total; per-residue (Å²): 141,88,87,67,70,80,70,68,74,77,75,51,63,70,60,54,48,54,53,44,52,51,48,50,57,55,21,74,77,40,30,78,78,31,44,67,62,43,54,50,41,23,51,43,26,43,71,74,60,63,33,54,72,59,15,40,54,44,22,47,51,43,44,71,56,41,72,47,88,88,54,61,69,68,59,52,45,45,34,28,56,47,25,48,78,66,72,35,44,73,59,19,42,52,48,51,52,49,51,64,72,64,60,78,69,79,51,70,68,57,52,53,49,51,50,53,50,44,52,53,44,50,52,51,53,52,51,54,54,58,64,74,73,112

Secondary structure (DSSP, 8-state):
---SSGGGGG--HHHHHHHHHHHHHHHHH-HHHHHHHHHHHHHHHHHTS--HHHHHHHHHHHHHH--STTS-HHHHHHHHHHHHHTT-HHHHHHHHHHHHHTT----HHHHHHHHHHHHHHHHHHHHHHHHHT-

Mean predicted aligned error: 7.91 Å

Radius of gyration: 17.93 Å; Cα contacts (8 Å, |Δi|>4): 111; chains: 1; bounding box: 61×43×32 Å

Nearest PDB structures (foldseek):
  3fwv-assembly2_B  TM=6.113E-01  e=1.279E-01  Homo sapiens
  6yxy-assembly1_BE  TM=6.670E-01  e=5.730E-01  Trypanosoma brucei brucei
  4r7s-assembly1_A  TM=5.638E-01  e=5.730E-01  Parabacteroides merdae ATCC 43184
  2dba-assembly1_A  TM=7.336E-01  e=8.335E-01  Homo sapiens
  8fgw-assembly1_D  TM=5.168E-01  e=6.377E-01  Homo sapiens